Protein AF-A0A7J8Q4A2-F1 (afdb_monomer_lite)

pLDDT: mean 95.28, std 2.82, range [73.06, 98.19]

Sequence (156 aa):
TRWGVTRLPRKTHRGLRKVACIGAWHPARVSFTVARAGQNGYHHRTEMNKKVYRVGKVGDETHSAITDYDRTEKDITPIGGFPHYGVVKSDYLMIKGGCVGPKKRVVTLRQSLINQTSRVALEEIKLKFIDTSSKFGHGRFQTTQEKQKFYGRLKA

Structure (mmCIF, N/CA/C/O backbone):
data_AF-A0A7J8Q4A2-F1
#
_entry.id   AF-A0A7J8Q4A2-F1
#
loop_
_atom_site.group_PDB
_atom_site.id
_atom_site.type_symbol
_atom_site.label_atom_id
_atom_site.label_alt_id
_atom_site.label_comp_id
_atom_site.label_asym_id
_atom_site.label_entity_id
_atom_site.label_seq_id
_atom_site.pdbx_PDB_ins_code
_atom_site.Cartn_x
_atom_site.Cartn_y
_atom_site.Cartn_z
_atom_site.occupancy
_atom_site.B_iso_or_equiv
_atom_site.auth_seq_id
_atom_site.auth_comp_id
_atom_site.auth_asym_id
_atom_site.auth_atom_id
_atom_site.pdbx_PDB_model_num
ATOM 1 N N . THR A 1 1 ? 9.612 4.801 -14.600 1.00 87.94 1 THR A N 1
ATOM 2 C CA . THR A 1 1 ? 8.589 4.207 -13.714 1.00 87.94 1 THR A CA 1
ATOM 3 C C . THR A 1 1 ? 8.288 2.775 -14.108 1.00 87.94 1 THR A C 1
ATOM 5 O O . THR A 1 1 ? 8.546 1.922 -13.284 1.00 87.94 1 THR A O 1
ATOM 8 N N . ARG A 1 2 ? 7.860 2.478 -15.348 1.00 96.00 2 ARG A N 1
ATOM 9 C CA . ARG A 1 2 ? 7.558 1.098 -15.799 1.00 96.00 2 ARG A CA 1
ATOM 10 C C . ARG A 1 2 ? 8.713 0.093 -15.634 1.00 96.00 2 ARG A C 1
ATOM 12 O O . ARG A 1 2 ? 8.486 -0.994 -15.131 1.00 96.00 2 ARG A O 1
ATOM 19 N N . TRP A 1 3 ? 9.931 0.476 -16.031 1.00 96.88 3 TRP A N 1
ATOM 20 C CA . TRP A 1 3 ? 11.112 -0.411 -16.048 1.00 96.88 3 TRP A CA 1
ATOM 21 C C . TRP A 1 3 ? 12.276 0.061 -15.165 1.00 96.88 3 TRP A C 1
ATOM 23 O O . TRP A 1 3 ? 13.370 -0.471 -15.264 1.00 96.88 3 TRP A O 1
ATOM 33 N N . GLY A 1 4 ? 12.096 1.122 -14.372 1.00 96.25 4 GLY A N 1
ATOM 34 C CA . GLY A 1 4 ? 13.170 1.629 -13.500 1.00 96.25 4 GLY A CA 1
ATOM 35 C C . GLY A 1 4 ? 14.429 2.196 -14.187 1.00 96.25 4 GLY A C 1
ATOM 36 O O . GLY A 1 4 ? 15.394 2.470 -13.491 1.00 96.25 4 GLY A O 1
ATOM 37 N N . VAL A 1 5 ? 14.438 2.411 -15.511 1.00 96.88 5 VAL A N 1
ATOM 38 C CA . VAL A 1 5 ? 15.627 2.916 -16.233 1.00 96.88 5 VAL A CA 1
ATOM 39 C C . VAL A 1 5 ? 16.081 4.311 -15.776 1.00 96.88 5 VAL A C 1
ATOM 41 O O . VAL A 1 5 ? 15.254 5.191 -15.500 1.00 96.88 5 VAL A O 1
ATOM 44 N N . THR A 1 6 ? 17.400 4.515 -15.751 1.00 96.75 6 THR A N 1
ATOM 45 C CA . THR A 1 6 ? 18.054 5.785 -15.406 1.00 96.75 6 THR A CA 1
ATOM 46 C C . THR A 1 6 ? 17.690 6.892 -16.399 1.00 96.75 6 THR A C 1
ATOM 48 O O . THR A 1 6 ? 17.508 6.652 -17.593 1.00 96.75 6 THR A O 1
ATOM 51 N N . ARG A 1 7 ? 17.567 8.130 -15.906 1.00 97.00 7 ARG A N 1
ATOM 52 C CA . ARG A 1 7 ? 17.344 9.310 -16.757 1.00 97.00 7 ARG A CA 1
ATOM 53 C C . ARG A 1 7 ? 18.632 9.678 -17.498 1.00 97.00 7 ARG A C 1
ATOM 55 O O . ARG A 1 7 ? 19.716 9.552 -16.941 1.00 97.00 7 ARG A O 1
ATOM 62 N N . LEU A 1 8 ? 18.503 10.195 -18.714 1.00 97.62 8 LEU A N 1
ATOM 63 C CA . LEU A 1 8 ? 19.636 10.736 -19.465 1.00 97.62 8 LEU A CA 1
ATOM 64 C C . LEU A 1 8 ? 20.119 12.078 -18.871 1.00 97.62 8 LEU A C 1
ATOM 66 O O . LEU A 1 8 ? 19.353 12.738 -18.156 1.00 97.62 8 LEU A O 1
ATOM 70 N N . PRO A 1 9 ? 21.366 12.501 -19.160 1.00 97.88 9 PRO A N 1
ATOM 71 C CA . PRO A 1 9 ? 21.919 13.766 -18.679 1.00 97.88 9 PRO A CA 1
ATOM 72 C C . PRO A 1 9 ? 21.070 14.979 -19.064 1.00 97.88 9 PRO A C 1
ATOM 74 O O . PRO A 1 9 ? 20.572 15.067 -20.179 1.00 97.88 9 PRO A O 1
ATOM 77 N N . ARG A 1 10 ? 20.962 15.974 -18.174 1.00 97.00 10 ARG A N 1
ATOM 78 C CA . ARG A 1 10 ? 20.045 17.131 -18.297 1.00 97.00 10 ARG A CA 1
ATOM 79 C C . ARG A 1 10 ? 20.080 17.866 -19.648 1.00 97.00 10 ARG A C 1
ATOM 81 O O . ARG A 1 10 ? 19.058 18.405 -20.057 1.00 97.00 10 ARG A O 1
ATOM 88 N N . LYS A 1 11 ? 21.234 17.915 -20.320 1.00 97.00 11 LYS A N 1
ATOM 89 C CA . LYS A 1 11 ? 21.416 18.602 -21.611 1.00 97.00 11 LYS A CA 1
ATOM 90 C C . LYS A 1 11 ? 21.126 17.715 -22.836 1.00 97.00 11 LYS A C 1
ATOM 92 O O . LYS A 1 11 ? 21.418 18.117 -23.956 1.00 97.00 11 LYS A O 1
ATOM 97 N N . THR A 1 12 ? 20.562 16.517 -22.668 1.00 97.00 12 THR A N 1
ATOM 98 C CA . THR A 1 12 ? 20.187 15.663 -23.803 1.00 97.00 12 THR A CA 1
ATOM 99 C C . THR A 1 12 ? 19.050 16.284 -24.614 1.00 97.00 12 THR A C 1
ATOM 101 O O . THR A 1 12 ? 17.961 16.557 -24.104 1.00 97.00 12 THR A O 1
ATOM 104 N N . HIS A 1 13 ? 19.286 16.446 -25.914 1.00 95.50 13 HIS A N 1
ATOM 105 C CA . HIS A 1 13 ? 18.289 16.936 -26.854 1.00 95.50 13 HIS A CA 1
ATOM 106 C C . HIS A 1 13 ? 17.132 15.929 -27.036 1.00 95.50 13 HIS A C 1
ATOM 108 O O . HIS A 1 13 ? 17.318 14.703 -27.048 1.00 95.50 13 HIS A O 1
ATOM 114 N N . ARG A 1 14 ? 15.907 16.453 -27.184 1.00 92.94 14 ARG A N 1
ATOM 115 C CA . ARG A 1 14 ? 14.658 15.677 -27.338 1.00 92.94 14 ARG A CA 1
ATOM 116 C C . ARG A 1 14 ? 14.357 14.734 -26.163 1.00 92.94 14 ARG A C 1
ATOM 118 O O . ARG A 1 14 ? 13.912 13.602 -26.362 1.00 92.94 14 ARG A O 1
ATOM 125 N N . GLY A 1 15 ? 14.617 15.188 -24.938 1.00 93.69 15 GLY A N 1
ATOM 126 C CA . GLY A 1 15 ? 14.073 14.597 -23.714 1.00 93.69 15 GLY A CA 1
ATOM 127 C C . GLY A 1 15 ? 15.000 13.649 -22.950 1.00 93.69 15 GLY A C 1
ATOM 128 O O . GLY A 1 15 ? 15.892 13.009 -23.501 1.00 93.69 15 GLY A O 1
ATOM 129 N N . LEU A 1 16 ? 14.730 13.557 -21.645 1.00 96.38 16 LEU A N 1
ATOM 130 C CA . LEU A 1 16 ? 15.591 12.909 -20.647 1.00 96.38 16 LEU A CA 1
ATOM 131 C C . LEU A 1 16 ? 15.081 11.541 -20.180 1.00 96.38 16 LEU A C 1
ATOM 133 O O . LEU A 1 16 ? 15.838 10.732 -19.651 1.00 96.38 16 LEU A O 1
ATOM 137 N N . ARG A 1 17 ? 13.777 11.282 -20.317 1.00 96.31 17 ARG A N 1
ATOM 138 C CA . ARG A 1 17 ? 13.108 10.081 -19.789 1.00 96.31 17 ARG A CA 1
ATOM 139 C C . ARG A 1 17 ? 12.896 9.043 -20.892 1.00 96.31 17 ARG A C 1
ATOM 141 O O . ARG A 1 17 ? 11.768 8.636 -21.150 1.00 96.31 17 ARG A O 1
ATOM 148 N N . LYS A 1 18 ? 13.983 8.653 -21.557 1.00 95.62 18 LYS A N 1
ATOM 149 C CA . LYS A 1 18 ? 13.992 7.673 -22.651 1.00 95.62 18 LYS A CA 1
ATOM 150 C C . LYS A 1 18 ? 15.189 6.735 -22.527 1.00 95.62 18 LYS A C 1
ATOM 152 O O . LYS A 1 18 ? 16.197 7.098 -21.931 1.00 95.62 18 LYS A O 1
ATOM 157 N N . VAL A 1 19 ? 15.071 5.554 -23.120 1.00 96.75 19 VAL A N 1
ATOM 158 C CA . VAL A 1 19 ? 16.219 4.680 -23.383 1.00 96.75 19 VAL A CA 1
ATOM 159 C C . VAL A 1 19 ? 16.911 5.199 -24.645 1.00 96.75 19 VAL A C 1
ATOM 161 O O . VAL A 1 19 ? 16.224 5.523 -25.612 1.00 96.75 19 VAL A O 1
ATOM 164 N N . ALA A 1 20 ? 18.240 5.342 -24.618 1.00 96.25 20 ALA A N 1
ATOM 165 C CA . ALA A 1 20 ? 18.991 5.944 -25.722 1.00 96.25 20 ALA A CA 1
ATOM 166 C C . ALA A 1 20 ? 19.091 5.011 -26.942 1.00 96.25 20 ALA A C 1
ATOM 168 O O . ALA A 1 20 ? 18.599 5.356 -28.012 1.00 96.25 20 ALA A O 1
ATOM 169 N N . CYS A 1 21 ? 19.683 3.825 -26.773 1.00 95.69 21 CYS A N 1
ATOM 170 C CA . CYS A 1 21 ? 19.814 2.812 -27.821 1.00 95.69 21 CYS A CA 1
ATOM 171 C C . CYS A 1 21 ? 18.803 1.676 -27.594 1.00 95.69 21 CYS A C 1
ATOM 173 O O . CYS A 1 21 ? 18.681 1.176 -26.477 1.00 95.69 21 CYS A O 1
ATOM 175 N N . ILE A 1 22 ? 18.068 1.282 -28.639 1.00 96.69 22 ILE A N 1
ATOM 176 C CA . ILE A 1 22 ? 16.995 0.267 -28.574 1.00 96.69 22 ILE A CA 1
ATOM 177 C C . ILE A 1 22 ? 17.368 -1.073 -29.230 1.00 96.69 22 ILE A C 1
ATOM 179 O O . ILE A 1 22 ? 16.526 -1.965 -29.301 1.00 96.69 22 ILE A O 1
ATOM 183 N N . GLY A 1 23 ? 18.602 -1.210 -29.716 1.00 96.94 23 GLY A N 1
ATOM 184 C CA . GLY A 1 23 ? 19.106 -2.410 -30.380 1.00 96.94 23 GLY A CA 1
ATOM 185 C C . GLY A 1 23 ? 20.359 -2.118 -31.204 1.00 96.94 23 GLY A C 1
ATOM 186 O O . GLY A 1 23 ? 20.626 -0.965 -31.542 1.00 96.94 23 GLY A O 1
ATOM 187 N N . ALA A 1 24 ? 21.123 -3.164 -31.510 1.00 96.75 24 ALA A N 1
ATOM 188 C CA . ALA A 1 24 ? 22.193 -3.104 -32.501 1.00 96.75 24 ALA A CA 1
ATOM 189 C C . ALA A 1 24 ? 21.610 -3.051 -33.928 1.00 96.75 24 ALA A C 1
ATOM 191 O O . ALA A 1 24 ? 20.405 -3.201 -34.116 1.00 96.75 24 ALA A O 1
ATOM 192 N N . TRP A 1 25 ? 22.468 -2.861 -34.934 1.00 96.56 25 TRP A N 1
ATOM 193 C CA . TRP A 1 25 ? 22.053 -2.885 -36.343 1.00 96.56 25 TRP A CA 1
ATOM 194 C C . TRP A 1 25 ? 21.512 -4.266 -36.743 1.00 96.56 25 TRP A C 1
ATOM 196 O O . TRP A 1 25 ? 20.417 -4.385 -37.289 1.00 96.56 25 TRP A O 1
ATOM 206 N N . HIS A 1 26 ? 22.262 -5.316 -36.411 1.00 95.62 26 HIS A N 1
ATOM 207 C CA . HIS A 1 26 ? 21.871 -6.704 -36.625 1.00 95.62 26 HIS A CA 1
ATOM 208 C C . HIS A 1 26 ? 21.627 -7.347 -35.251 1.00 95.62 26 HIS A C 1
ATOM 210 O O . HIS A 1 26 ? 22.519 -7.285 -34.403 1.00 95.62 26 HIS A O 1
ATOM 216 N N . PRO A 1 27 ? 20.449 -7.940 -34.985 1.00 95.94 27 PRO A N 1
ATOM 217 C CA . PRO A 1 27 ? 19.321 -8.162 -35.895 1.00 95.94 27 PRO A CA 1
ATOM 218 C C . PRO A 1 27 ? 18.488 -6.891 -36.157 1.00 95.94 27 PRO A C 1
ATOM 220 O O . PRO A 1 27 ? 18.296 -6.081 -35.254 1.00 95.94 27 PRO A O 1
ATOM 223 N N . ALA A 1 28 ? 17.919 -6.761 -37.364 1.00 96.69 28 ALA A N 1
ATOM 224 C CA . ALA A 1 28 ? 17.108 -5.613 -37.799 1.00 96.69 28 ALA A CA 1
ATOM 225 C C . ALA A 1 28 ? 15.686 -5.603 -37.188 1.00 96.69 28 ALA A C 1
ATOM 227 O O . ALA A 1 28 ? 14.674 -5.512 -37.880 1.00 96.69 28 ALA A O 1
ATOM 228 N N . ARG A 1 29 ? 15.600 -5.753 -35.863 1.00 96.31 29 ARG A N 1
ATOM 229 C CA . ARG A 1 29 ? 14.365 -5.737 -35.071 1.00 96.31 29 ARG A CA 1
ATOM 230 C C . ARG A 1 29 ? 14.649 -5.261 -33.652 1.00 96.31 29 ARG A C 1
ATOM 232 O O . ARG A 1 29 ? 15.712 -5.510 -33.093 1.00 96.31 29 ARG A O 1
ATOM 239 N N . VAL A 1 30 ? 13.651 -4.654 -33.021 1.00 96.88 30 VAL A N 1
ATOM 240 C CA . VAL A 1 30 ? 13.720 -4.322 -31.593 1.00 96.88 30 VAL A CA 1
ATOM 241 C C . VAL A 1 30 ? 13.434 -5.581 -30.772 1.00 96.88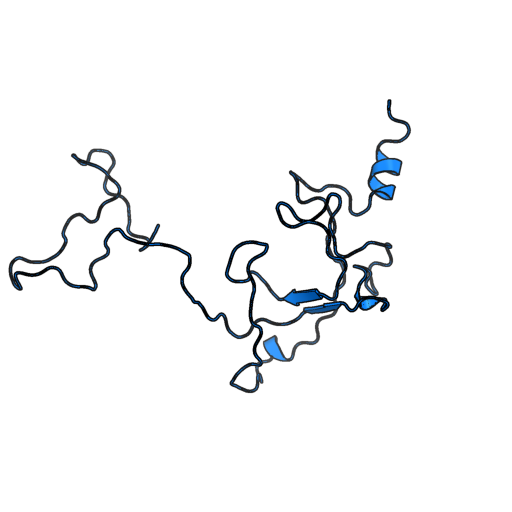 30 VAL A C 1
ATOM 243 O O . VAL A 1 30 ? 12.446 -6.278 -31.020 1.00 96.88 30 VAL A O 1
ATOM 246 N N . SER A 1 31 ? 14.289 -5.887 -29.794 1.00 96.94 31 SER A N 1
ATOM 247 C CA . SER A 1 31 ? 14.054 -7.008 -28.876 1.00 96.94 31 SER A CA 1
ATOM 248 C C . SER A 1 31 ? 12.911 -6.698 -27.906 1.00 96.94 31 SER A C 1
ATOM 250 O O . SER A 1 31 ? 12.770 -5.573 -27.425 1.00 96.94 31 SER A O 1
ATOM 252 N N . PHE A 1 32 ? 12.128 -7.719 -27.556 1.00 96.81 32 PHE A N 1
ATOM 253 C CA . PHE A 1 32 ? 11.072 -7.617 -26.544 1.00 96.81 32 PHE A CA 1
ATOM 254 C C . PHE A 1 32 ? 11.625 -7.346 -25.134 1.00 96.81 32 PHE A C 1
ATOM 256 O O . PHE A 1 32 ? 10.902 -6.845 -24.277 1.00 96.81 32 PHE A O 1
ATOM 263 N N . THR A 1 33 ? 12.904 -7.659 -24.896 1.00 96.88 33 THR A N 1
ATOM 264 C CA . THR A 1 33 ? 13.591 -7.410 -23.619 1.00 96.88 33 THR A CA 1
ATOM 265 C C . THR A 1 33 ? 13.938 -5.935 -23.408 1.00 96.88 33 THR A C 1
ATOM 267 O O . THR A 1 33 ? 14.230 -5.524 -22.286 1.00 96.88 33 THR A O 1
ATOM 270 N N . VAL A 1 34 ? 13.905 -5.117 -24.466 1.00 97.06 34 VAL A N 1
ATOM 271 C CA . VAL A 1 34 ? 14.250 -3.694 -24.386 1.00 97.06 34 VAL A CA 1
ATOM 272 C C . VAL A 1 34 ? 13.145 -2.934 -23.659 1.00 97.06 34 VAL A C 1
ATOM 274 O O . VAL A 1 34 ? 11.968 -2.997 -24.014 1.00 97.06 34 VAL A O 1
ATOM 277 N N . ALA A 1 35 ? 13.533 -2.146 -22.656 1.00 97.62 35 ALA A N 1
ATOM 278 C CA . ALA A 1 35 ? 12.609 -1.322 -21.891 1.00 97.62 35 ALA A CA 1
ATOM 279 C C . ALA A 1 35 ? 11.935 -0.254 -22.774 1.00 97.62 35 ALA A C 1
ATOM 281 O O . ALA A 1 35 ? 12.582 0.616 -23.359 1.00 97.62 35 ALA A O 1
ATOM 282 N N . ARG A 1 36 ? 10.599 -0.288 -22.836 1.00 96.88 36 ARG A N 1
ATOM 283 C CA . ARG A 1 36 ? 9.769 0.632 -23.638 1.00 96.88 36 ARG A CA 1
ATOM 284 C C . ARG A 1 36 ? 8.594 1.183 -22.832 1.00 96.88 36 ARG A C 1
ATOM 286 O O . ARG A 1 36 ? 8.136 0.560 -21.872 1.00 96.88 36 ARG A O 1
ATOM 293 N N . ALA A 1 37 ? 8.065 2.338 -23.224 1.00 97.25 37 ALA A N 1
ATOM 294 C CA . ALA A 1 37 ? 6.819 2.853 -22.652 1.00 97.25 37 ALA A CA 1
ATOM 295 C C . ALA A 1 37 ? 5.640 1.891 -22.908 1.00 97.25 37 ALA A C 1
ATOM 297 O O . ALA A 1 37 ? 5.727 0.993 -23.744 1.00 97.25 37 ALA A O 1
ATOM 298 N N . GLY A 1 38 ? 4.568 2.039 -22.136 1.00 97.12 38 GLY A N 1
ATOM 299 C CA . GLY A 1 38 ? 3.375 1.197 -22.207 1.00 97.12 38 GLY A CA 1
ATOM 300 C C . GLY A 1 38 ? 2.661 1.141 -20.860 1.00 97.12 38 GLY A C 1
ATOM 301 O O . GLY A 1 38 ? 3.057 1.842 -19.924 1.00 97.12 38 GLY A O 1
ATOM 302 N N . GLN A 1 39 ? 1.643 0.286 -20.761 1.00 98.06 39 GLN A N 1
ATOM 303 C CA . GLN A 1 39 ? 0.842 0.132 -19.548 1.00 98.06 39 GLN A CA 1
ATOM 304 C C . GLN A 1 39 ? 1.716 -0.192 -18.327 1.00 98.06 39 GLN A C 1
ATOM 306 O O . GLN A 1 39 ? 2.616 -1.040 -18.380 1.00 98.06 39 GLN A O 1
ATOM 311 N N . ASN A 1 40 ? 1.447 0.508 -17.224 1.00 97.25 40 ASN A N 1
ATOM 312 C CA . ASN A 1 40 ? 2.081 0.280 -15.933 1.00 97.25 40 ASN A CA 1
ATOM 313 C C . ASN A 1 40 ? 1.055 0.428 -14.804 1.00 97.25 40 ASN A C 1
ATOM 315 O O . ASN A 1 40 ? 0.792 1.536 -14.342 1.00 97.25 40 ASN A O 1
ATOM 319 N N . GLY A 1 41 ? 0.489 -0.694 -14.369 1.00 97.38 41 GLY A N 1
ATOM 320 C CA . GLY A 1 41 ? -0.552 -0.746 -13.346 1.00 97.38 41 GLY A CA 1
ATOM 321 C C . GLY A 1 41 ? -1.715 -1.619 -13.802 1.00 97.38 41 GLY A C 1
ATOM 322 O O . GLY A 1 41 ? -1.799 -1.989 -14.969 1.00 97.38 41 GLY A O 1
ATOM 323 N N . TYR A 1 42 ? -2.604 -1.959 -12.865 1.00 97.56 42 TYR A N 1
ATOM 324 C CA . TYR A 1 42 ? -3.745 -2.852 -13.121 1.00 97.56 42 TYR A CA 1
ATOM 325 C C . TYR A 1 42 ? -3.345 -4.258 -13.615 1.00 97.56 42 TYR A C 1
ATOM 327 O O . TYR A 1 42 ? -4.101 -4.945 -14.287 1.00 97.56 42 TYR A O 1
ATOM 335 N N . HIS A 1 43 ? -2.141 -4.715 -13.276 1.00 98.00 43 HIS A N 1
ATOM 336 C CA . HIS A 1 43 ? -1.728 -6.078 -13.585 1.00 98.00 43 HIS A CA 1
ATOM 337 C C . HIS A 1 43 ? -2.202 -7.044 -12.495 1.00 98.00 43 HIS A C 1
ATOM 339 O O . HIS A 1 43 ? -2.160 -6.704 -11.311 1.00 98.00 43 HIS A O 1
ATOM 345 N N . HIS A 1 44 ? -2.563 -8.267 -12.881 1.00 98.19 44 HIS A N 1
ATOM 346 C CA . HIS A 1 44 ? -2.766 -9.354 -11.928 1.00 98.19 44 HIS A CA 1
ATOM 347 C C . HIS A 1 44 ? -1.427 -9.741 -11.278 1.00 98.19 44 HIS A C 1
ATOM 349 O O . HIS A 1 44 ? -0.395 -9.843 -11.955 1.00 98.19 44 HIS A O 1
ATOM 355 N N . ARG A 1 45 ? -1.419 -9.898 -9.953 1.00 97.56 45 ARG A N 1
ATOM 356 C CA . ARG A 1 45 ? -0.234 -10.216 -9.149 1.00 97.56 45 ARG A CA 1
ATOM 357 C C . ARG A 1 45 ? -0.633 -11.133 -8.004 1.00 97.56 45 ARG A C 1
ATOM 359 O O . ARG A 1 45 ? -1.710 -10.981 -7.441 1.00 97.56 45 ARG A O 1
ATOM 366 N N . THR A 1 46 ? 0.283 -12.017 -7.636 1.00 96.69 46 THR A N 1
ATOM 367 C CA . THR A 1 46 ? 0.150 -12.895 -6.477 1.00 96.69 46 THR A CA 1
ATOM 368 C C . THR A 1 46 ? 1.308 -12.591 -5.540 1.00 96.69 46 THR A C 1
ATOM 370 O O . THR A 1 46 ? 2.466 -12.795 -5.897 1.00 96.69 46 THR A O 1
ATOM 373 N N . GLU A 1 47 ? 0.999 -12.062 -4.359 1.00 96.38 47 GLU 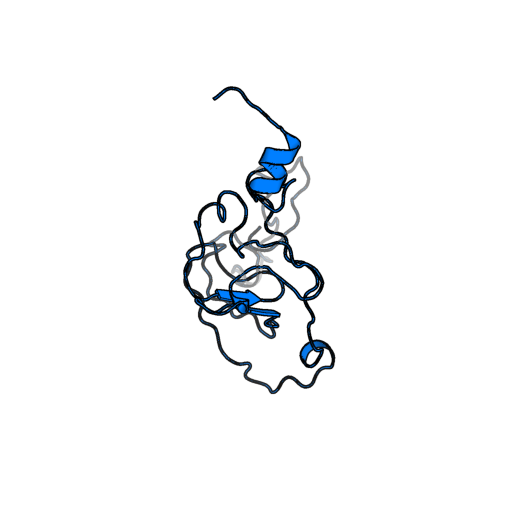A N 1
ATOM 374 C CA . GLU A 1 47 ? 1.971 -11.872 -3.282 1.00 96.38 47 GLU A CA 1
ATOM 375 C C . GLU A 1 47 ? 1.843 -13.030 -2.292 1.00 96.38 47 GLU A C 1
ATOM 377 O O . GLU A 1 47 ? 0.757 -13.305 -1.785 1.00 96.38 47 GLU A O 1
ATOM 382 N N . MET A 1 48 ? 2.949 -13.725 -2.035 1.00 95.12 48 MET A N 1
ATOM 383 C CA . MET A 1 48 ? 2.974 -14.927 -1.201 1.00 95.12 48 MET A CA 1
ATOM 384 C C . MET A 1 48 ? 3.429 -14.614 0.228 1.00 95.12 48 MET A C 1
ATOM 386 O O . MET A 1 48 ? 4.048 -13.580 0.486 1.00 95.12 48 MET A O 1
ATOM 390 N N . ASN A 1 49 ? 3.159 -15.547 1.145 1.00 94.31 49 ASN A N 1
ATOM 391 C CA . ASN A 1 49 ? 3.712 -15.576 2.505 1.00 94.31 49 ASN A CA 1
ATOM 392 C C . ASN A 1 49 ? 3.396 -14.325 3.345 1.00 94.31 49 ASN A C 1
ATOM 394 O O . ASN A 1 49 ? 4.208 -13.857 4.145 1.00 94.31 49 ASN A O 1
ATOM 398 N N . LYS A 1 50 ? 2.188 -13.778 3.173 1.00 95.62 50 LYS A N 1
ATOM 399 C CA . LYS A 1 50 ? 1.669 -12.695 4.013 1.00 95.62 50 LYS A CA 1
ATOM 400 C C . LYS A 1 50 ? 1.151 -13.277 5.319 1.00 95.62 50 LYS A C 1
ATOM 402 O O . LYS A 1 50 ? 0.193 -14.043 5.329 1.00 95.62 50 LYS A O 1
ATOM 407 N N . LYS A 1 51 ? 1.792 -12.900 6.422 1.00 96.00 51 LYS A N 1
ATOM 408 C CA . LYS A 1 51 ? 1.366 -13.304 7.761 1.00 96.00 51 LYS A CA 1
ATOM 409 C C . LYS A 1 51 ? 0.096 -12.559 8.154 1.00 96.00 51 LYS A C 1
ATOM 411 O O . LYS A 1 51 ? 0.011 -11.348 7.948 1.00 96.00 51 LYS A O 1
ATOM 416 N N . VAL A 1 52 ? -0.862 -13.283 8.718 1.00 96.06 52 VAL A N 1
ATOM 417 C CA . VAL A 1 52 ? -2.066 -12.707 9.317 1.00 96.06 52 VAL A CA 1
ATOM 418 C C . VAL A 1 52 ? -1.754 -12.396 10.775 1.00 96.06 52 VAL A C 1
ATOM 420 O O . VAL A 1 52 ? -1.295 -13.269 11.503 1.00 96.06 52 VAL A O 1
ATOM 423 N N . TYR A 1 53 ? -1.945 -11.145 11.180 1.00 96.38 53 TYR A N 1
ATOM 424 C CA . TYR A 1 53 ? -1.728 -10.694 12.555 1.00 96.38 53 TYR A CA 1
ATOM 425 C C . TYR A 1 53 ? -2.998 -10.743 13.391 1.00 96.38 53 TYR A C 1
ATOM 427 O O . TYR A 1 53 ? -2.927 -11.005 14.585 1.00 96.38 53 TYR A O 1
ATOM 435 N N . ARG A 1 54 ? -4.155 -10.486 12.775 1.00 95.50 54 ARG A N 1
ATOM 436 C CA . ARG A 1 54 ? -5.445 -10.520 13.462 1.00 95.50 54 ARG A CA 1
ATOM 437 C C . ARG A 1 54 ? -6.566 -10.845 12.491 1.00 95.50 54 ARG A C 1
ATOM 439 O O . ARG A 1 54 ? -6.548 -10.373 11.352 1.00 95.50 54 ARG A O 1
ATOM 446 N N . VAL A 1 55 ? -7.544 -11.598 12.975 1.00 96.19 55 VAL A N 1
ATOM 447 C CA . VAL A 1 55 ? -8.870 -11.735 12.373 1.00 96.19 55 VAL A CA 1
ATOM 448 C C . VAL A 1 55 ? -9.834 -11.063 13.340 1.00 96.19 55 VAL A C 1
ATOM 450 O O . VAL A 1 55 ? -9.919 -11.481 14.491 1.00 96.19 55 VAL A O 1
ATOM 453 N N . GLY A 1 56 ? -10.464 -9.975 12.909 1.00 95.81 56 GLY A N 1
ATOM 454 C CA . GLY A 1 56 ? -11.443 -9.252 13.711 1.00 95.81 56 GLY A CA 1
ATOM 455 C C . GLY A 1 56 ? -12.839 -9.612 13.243 1.00 95.81 56 GLY A C 1
ATOM 456 O O . GLY A 1 56 ? -13.150 -9.418 12.067 1.00 95.81 56 GLY A O 1
ATOM 457 N N . LYS A 1 57 ? -13.661 -10.140 14.146 1.00 96.12 57 LYS A N 1
ATOM 458 C CA . LYS A 1 57 ? -15.020 -10.590 13.842 1.00 96.12 57 LYS A CA 1
ATOM 459 C C . LYS A 1 57 ? -16.040 -9.734 14.577 1.00 96.12 57 LYS A C 1
ATOM 461 O O . LYS A 1 57 ? -15.912 -9.532 15.778 1.00 96.12 57 LYS A O 1
ATOM 466 N N . VAL A 1 58 ? -17.043 -9.231 13.865 1.00 94.25 58 VAL A N 1
ATOM 467 C CA . VAL A 1 58 ? -18.092 -8.379 14.438 1.00 94.25 58 VAL A CA 1
ATOM 468 C C . VAL A 1 58 ? -18.789 -9.097 15.593 1.00 94.25 58 VAL A C 1
ATOM 470 O O . VAL A 1 58 ? -19.179 -10.256 15.465 1.00 94.25 58 VAL A O 1
ATOM 473 N N . GLY A 1 59 ? -18.963 -8.388 16.709 1.00 89.44 59 GLY A N 1
ATOM 474 C CA . GLY A 1 59 ? -19.561 -8.922 17.935 1.00 89.44 59 GLY A CA 1
ATOM 475 C C . GLY A 1 59 ? -18.556 -9.543 18.909 1.00 89.44 59 GLY A C 1
ATOM 476 O O . GLY A 1 59 ? -18.876 -9.653 20.087 1.00 89.44 59 GLY A O 1
ATOM 477 N N . ASP A 1 60 ? -17.339 -9.861 18.457 1.00 90.19 60 ASP A N 1
ATOM 478 C CA . ASP A 1 60 ? -16.253 -10.309 19.328 1.00 90.19 60 ASP A CA 1
ATOM 479 C C . ASP A 1 60 ? -15.347 -9.127 19.714 1.00 90.19 60 ASP A C 1
ATOM 481 O O . ASP A 1 60 ? -15.132 -8.198 18.930 1.00 90.19 60 ASP A O 1
ATOM 485 N N . GLU A 1 61 ? -14.703 -9.203 20.885 1.00 84.12 61 GLU A N 1
ATOM 486 C CA . GLU A 1 61 ? -13.689 -8.220 21.320 1.00 84.12 61 GLU A CA 1
ATOM 487 C C . GLU A 1 61 ? -12.527 -8.082 20.319 1.00 84.12 61 GLU A C 1
ATOM 489 O O . GLU A 1 61 ? -11.835 -7.065 20.272 1.00 84.12 61 GLU A O 1
ATOM 494 N N . THR A 1 62 ? -12.327 -9.104 19.480 1.00 87.19 62 THR A N 1
ATOM 495 C CA . THR A 1 62 ? -11.314 -9.119 18.421 1.00 87.19 62 THR A CA 1
ATOM 496 C C . THR A 1 62 ? -11.556 -8.074 17.333 1.00 87.19 62 THR A C 1
ATOM 498 O O . THR A 1 62 ? -10.607 -7.721 16.629 1.00 87.19 62 THR A O 1
ATOM 501 N N . HIS A 1 63 ? -12.790 -7.575 17.182 1.00 92.19 63 HIS A N 1
ATOM 502 C CA . HIS A 1 63 ? -13.112 -6.517 16.224 1.00 92.19 63 HIS A CA 1
ATOM 503 C C . HIS A 1 63 ? -12.485 -5.182 16.636 1.00 92.19 63 HIS A C 1
ATOM 505 O O . HIS A 1 63 ? -11.808 -4.533 15.839 1.00 92.19 63 HIS A O 1
ATOM 511 N N . SER A 1 64 ? -12.593 -4.826 17.911 1.00 91.88 64 SER A N 1
ATOM 512 C CA . SER A 1 64 ? -12.017 -3.598 18.455 1.00 91.88 64 SER A CA 1
ATOM 513 C C . SER A 1 64 ? -10.489 -3.618 18.401 1.00 91.88 64 SER A C 1
ATOM 515 O O . SER A 1 64 ? -9.852 -4.652 18.575 1.00 91.88 64 SER A O 1
ATOM 517 N N . ALA A 1 65 ? -9.846 -2.465 18.244 1.00 94.62 65 ALA A N 1
ATOM 518 C CA . ALA A 1 65 ? -8.388 -2.303 18.262 1.00 94.62 65 ALA A CA 1
ATOM 519 C C . ALA A 1 65 ? -7.768 -2.333 19.683 1.00 94.62 65 ALA A C 1
ATOM 521 O O . ALA A 1 65 ? -6.659 -1.838 19.893 1.00 94.62 65 ALA A O 1
ATOM 522 N N . ILE A 1 66 ? -8.469 -2.955 20.635 1.00 94.00 66 ILE A N 1
ATOM 523 C CA . ILE A 1 66 ? -8.010 -3.240 21.998 1.00 94.00 66 ILE A CA 1
ATOM 524 C C . ILE A 1 66 ? -7.024 -4.413 21.966 1.00 94.00 66 ILE A C 1
ATOM 526 O O . ILE A 1 66 ? -7.185 -5.352 21.177 1.00 94.00 66 ILE A O 1
ATOM 530 N N . THR A 1 67 ? -6.010 -4.364 22.828 1.00 94.25 67 THR A N 1
ATOM 531 C CA . THR A 1 67 ? -5.050 -5.456 23.048 1.00 94.25 67 THR A CA 1
ATOM 532 C C . THR A 1 67 ? -4.841 -5.692 24.545 1.00 94.25 67 THR A C 1
ATOM 534 O O . THR A 1 67 ? -5.233 -4.866 25.367 1.00 94.25 67 THR A O 1
ATOM 537 N N . ASP A 1 68 ? -4.171 -6.782 24.923 1.00 92.88 68 ASP A N 1
ATOM 538 C CA . ASP A 1 68 ? -3.890 -7.070 26.338 1.00 92.88 68 ASP A CA 1
ATOM 539 C C . ASP A 1 68 ? -3.056 -5.978 27.020 1.00 92.88 68 ASP A C 1
ATOM 541 O O . ASP A 1 68 ? -3.231 -5.716 28.210 1.00 92.88 68 ASP A O 1
ATOM 545 N N . TYR A 1 69 ? -2.174 -5.330 26.252 1.00 94.69 69 TYR A N 1
ATOM 546 C CA . TYR A 1 69 ? -1.259 -4.287 26.721 1.00 94.69 69 TYR A CA 1
ATOM 547 C C . TYR A 1 69 ? -1.825 -2.867 26.580 1.00 94.69 69 TYR A C 1
ATOM 549 O O . TYR A 1 69 ? -1.324 -1.948 27.223 1.00 94.69 69 TYR A O 1
ATOM 557 N N . ASP A 1 70 ? -2.852 -2.682 25.751 1.00 94.12 70 ASP A N 1
ATOM 558 C CA . ASP A 1 70 ? -3.525 -1.405 25.514 1.00 94.12 70 ASP A CA 1
ATOM 559 C C . ASP A 1 70 ? -5.039 -1.608 25.590 1.00 94.12 70 ASP A C 1
ATOM 561 O O . ASP A 1 70 ? -5.677 -2.043 24.627 1.00 94.12 70 ASP A O 1
ATOM 565 N N . ARG A 1 71 ? -5.592 -1.280 26.763 1.00 92.62 71 ARG A N 1
ATOM 566 C CA . ARG A 1 71 ? -7.020 -1.386 27.098 1.00 92.62 71 ARG A CA 1
ATOM 567 C C . ARG A 1 71 ? -7.837 -0.162 26.676 1.00 92.62 71 ARG A C 1
ATOM 569 O O . ARG A 1 71 ? -8.994 -0.046 27.062 1.00 92.62 71 ARG A O 1
ATOM 576 N N . THR A 1 72 ? -7.259 0.756 25.900 1.00 92.31 72 THR A N 1
ATOM 577 C CA . THR A 1 72 ? -7.997 1.904 25.367 1.00 92.31 72 THR A CA 1
ATOM 578 C C . THR A 1 72 ? -9.094 1.416 24.427 1.00 92.31 72 THR A C 1
ATOM 580 O O . THR A 1 72 ? -8.797 0.794 23.409 1.00 92.31 72 THR A O 1
ATOM 583 N N . GLU A 1 73 ? -10.354 1.727 24.730 1.00 90.94 73 GLU A N 1
ATOM 584 C CA . GLU A 1 73 ? -11.485 1.387 23.868 1.00 90.94 73 GLU A CA 1
ATOM 585 C C . GLU A 1 73 ? -11.430 2.188 22.564 1.00 90.94 73 GLU A C 1
ATOM 587 O O . GLU A 1 73 ? -11.632 3.405 22.527 1.00 90.94 73 GLU A O 1
ATOM 592 N N . LYS A 1 74 ? -11.115 1.493 21.473 1.00 93.31 74 LYS A N 1
ATOM 593 C CA . LYS A 1 74 ? -11.026 2.061 20.128 1.00 93.31 74 LYS A CA 1
ATOM 594 C C . LYS A 1 74 ? -11.334 0.994 19.088 1.00 93.31 74 LYS A C 1
ATOM 596 O O . LYS A 1 74 ? -10.984 -0.171 19.263 1.00 93.31 74 LYS A O 1
ATOM 601 N N . ASP A 1 75 ? -11.983 1.400 18.007 1.00 92.88 75 ASP A N 1
ATOM 602 C CA . ASP A 1 75 ? -12.253 0.542 16.852 1.00 92.88 75 ASP A CA 1
ATOM 603 C C . ASP A 1 75 ? -11.036 0.493 15.908 1.00 92.88 75 ASP A C 1
ATOM 605 O O . ASP A 1 75 ? -10.172 1.367 15.948 1.00 92.88 75 ASP A O 1
ATOM 609 N N . ILE A 1 76 ? -10.964 -0.510 15.030 1.00 95.62 76 ILE A N 1
ATOM 610 C CA . ILE A 1 76 ? -9.924 -0.609 13.997 1.00 95.62 76 ILE A CA 1
ATOM 611 C C . ILE A 1 76 ? -9.966 0.559 13.004 1.00 95.62 76 ILE A C 1
ATOM 613 O O . ILE A 1 76 ? -8.956 0.898 12.379 1.00 95.62 76 ILE A O 1
ATOM 617 N N . THR A 1 77 ? -11.136 1.179 12.835 1.00 96.44 77 THR A N 1
ATOM 618 C CA . THR A 1 77 ? -11.296 2.344 11.974 1.00 96.44 77 THR A CA 1
ATOM 619 C C . THR A 1 77 ? -10.595 3.560 12.596 1.00 96.44 77 THR A C 1
ATOM 621 O O . THR A 1 77 ? -10.950 3.969 13.701 1.00 96.44 77 THR A O 1
ATOM 624 N N . PRO A 1 78 ? -9.645 4.208 11.893 1.00 96.56 78 PRO A N 1
ATOM 625 C CA . PRO A 1 78 ? -8.973 5.385 12.424 1.00 96.56 78 PRO A CA 1
ATOM 626 C C . PRO A 1 78 ? -9.934 6.570 12.571 1.00 96.56 78 PRO A C 1
ATOM 628 O O . PRO A 1 78 ? -10.953 6.640 11.880 1.00 96.56 78 PRO A O 1
ATOM 631 N N . ILE A 1 79 ? -9.584 7.553 13.407 1.00 95.62 79 ILE A N 1
ATOM 632 C CA . ILE A 1 79 ? -10.390 8.776 13.563 1.00 95.62 79 ILE A CA 1
ATOM 633 C C . ILE A 1 79 ? -10.614 9.437 12.192 1.00 95.62 79 ILE A C 1
ATOM 635 O O . ILE A 1 79 ? -9.662 9.792 11.497 1.00 95.62 79 ILE A O 1
ATOM 639 N N . GLY A 1 80 ? -11.882 9.624 11.817 1.00 94.12 80 GLY A N 1
ATOM 640 C CA . GLY A 1 80 ? -12.279 10.182 10.518 1.00 94.12 80 GLY A CA 1
ATOM 641 C C . GLY A 1 80 ? -12.393 9.156 9.380 1.00 94.12 80 GLY A C 1
ATOM 642 O O . GLY A 1 80 ? -12.770 9.525 8.271 1.00 94.12 80 GLY A O 1
ATOM 643 N N . GLY A 1 81 ? -12.119 7.876 9.639 1.00 96.75 81 GLY A N 1
ATOM 644 C CA . GLY A 1 81 ? -12.227 6.791 8.667 1.00 96.75 81 GLY A CA 1
ATOM 645 C C . GLY A 1 81 ? -10.979 6.588 7.808 1.00 96.75 81 GLY A C 1
ATOM 646 O O . GLY A 1 81 ? -10.057 7.406 7.768 1.00 96.75 81 GLY A O 1
ATOM 647 N N . PHE A 1 82 ? -10.938 5.473 7.077 1.00 97.25 82 PHE A N 1
ATOM 648 C CA . PHE A 1 82 ? -9.863 5.210 6.126 1.00 97.25 82 PHE A CA 1
ATOM 649 C C . PHE A 1 82 ? -10.002 6.126 4.895 1.00 97.25 82 PHE A C 1
ATOM 651 O O . PHE A 1 82 ? -11.032 6.066 4.211 1.00 97.25 82 PHE A O 1
ATOM 658 N N . PRO A 1 83 ? -8.967 6.910 4.522 1.00 97.06 83 PRO A N 1
ATOM 659 C CA . PRO A 1 83 ? -9.062 7.855 3.410 1.00 97.06 83 PRO A CA 1
ATOM 660 C C . PRO A 1 83 ? -9.435 7.160 2.102 1.00 97.06 83 PRO A C 1
ATOM 662 O O . PRO A 1 83 ? -8.794 6.174 1.738 1.00 97.06 83 PRO A O 1
ATOM 665 N N . HIS A 1 84 ? -10.438 7.670 1.390 1.00 96.75 84 HIS A N 1
ATOM 666 C CA . HIS A 1 84 ? -10.985 7.082 0.156 1.00 96.75 84 HIS A CA 1
ATOM 667 C C . HIS A 1 84 ? -11.575 5.666 0.291 1.00 96.75 84 HIS A C 1
ATOM 669 O O . HIS A 1 84 ? -11.859 5.041 -0.731 1.00 96.75 84 HIS A O 1
ATOM 675 N N . TYR A 1 85 ? -11.792 5.165 1.510 1.00 97.38 85 TYR A N 1
ATOM 676 C CA . TYR A 1 85 ? -12.489 3.903 1.764 1.00 97.38 85 TYR A CA 1
ATOM 677 C C . TYR A 1 85 ? -13.762 4.137 2.579 1.00 97.38 85 TYR A C 1
ATOM 679 O O . TYR A 1 85 ? -14.850 3.995 2.027 1.00 97.38 85 TYR A O 1
ATOM 687 N N . GLY A 1 86 ? -13.618 4.561 3.837 1.00 96.75 86 GLY A N 1
ATOM 688 C CA . GLY A 1 86 ? -14.715 4.713 4.791 1.00 96.75 86 GLY A CA 1
ATOM 689 C C . GLY A 1 86 ? -14.441 3.995 6.114 1.00 96.75 86 GLY A C 1
ATOM 690 O O . GLY A 1 86 ? -13.287 3.827 6.512 1.00 96.75 86 GLY A O 1
ATOM 691 N N . VAL A 1 87 ? -15.518 3.592 6.785 1.00 96.62 87 VAL A N 1
ATOM 692 C CA . VAL A 1 87 ? -15.514 2.902 8.086 1.00 96.62 87 VAL A CA 1
ATOM 693 C C . VAL A 1 87 ? -15.614 1.392 7.875 1.00 96.62 87 VAL A C 1
ATOM 695 O O . VAL A 1 87 ? -16.370 0.942 7.012 1.00 96.62 87 VAL A O 1
ATOM 698 N N . VAL A 1 88 ? -14.870 0.610 8.656 1.00 96.31 88 VAL A N 1
ATOM 699 C CA . VAL A 1 88 ? -14.922 -0.857 8.617 1.00 96.31 88 VAL A CA 1
ATOM 700 C C . VAL A 1 88 ? -15.959 -1.331 9.630 1.00 96.31 88 VAL A C 1
ATOM 702 O O . VAL A 1 88 ? -15.724 -1.277 10.827 1.00 96.31 88 VAL A O 1
ATOM 705 N N . LYS A 1 89 ? -17.127 -1.766 9.147 1.00 95.25 89 LYS A N 1
ATOM 706 C CA . LYS A 1 89 ? -18.226 -2.258 10.002 1.00 95.25 89 LYS A CA 1
ATOM 707 C C . LYS A 1 89 ? -18.324 -3.781 10.069 1.00 95.25 89 LYS A C 1
ATOM 709 O O . LYS A 1 89 ? -18.981 -4.304 10.956 1.00 95.25 89 LYS A O 1
ATOM 714 N N . SER A 1 90 ? -17.737 -4.466 9.096 1.00 96.19 90 SER A N 1
ATOM 715 C CA . SER A 1 90 ? -17.785 -5.922 8.954 1.00 96.19 90 SER A CA 1
ATOM 716 C C . SER A 1 90 ? -16.508 -6.560 9.494 1.00 96.19 90 SER A C 1
ATOM 718 O O . SER A 1 90 ? -15.599 -5.857 9.947 1.00 96.19 90 SER A O 1
ATOM 720 N N . ASP A 1 91 ? -16.437 -7.886 9.409 1.00 97.44 91 ASP A N 1
ATOM 721 C CA . ASP A 1 91 ? -15.230 -8.642 9.713 1.00 97.44 91 ASP A CA 1
ATOM 722 C C . ASP A 1 91 ? -14.044 -8.131 8.892 1.00 97.44 91 ASP A C 1
ATOM 724 O O . ASP A 1 91 ? -14.184 -7.675 7.749 1.00 97.44 91 ASP A O 1
ATOM 728 N N . TYR A 1 92 ? -12.856 -8.216 9.475 1.00 97.06 92 TYR A N 1
ATOM 729 C CA . TYR A 1 92 ? -11.637 -7.771 8.827 1.00 97.06 92 TYR A CA 1
ATOM 730 C C . TYR A 1 92 ? -10.465 -8.689 9.124 1.00 97.06 92 TYR A C 1
ATOM 732 O O . TYR A 1 92 ? -10.456 -9.501 10.049 1.00 97.06 92 TYR A O 1
ATOM 740 N N . LEU A 1 93 ? -9.425 -8.504 8.321 1.00 96.88 93 LEU A N 1
ATOM 741 C CA . LEU A 1 93 ? -8.182 -9.230 8.454 1.00 96.88 93 LEU A CA 1
ATOM 742 C C . LEU A 1 93 ? -7.016 -8.247 8.387 1.00 96.88 93 LEU A C 1
ATOM 744 O O . LEU A 1 93 ? -6.927 -7.420 7.479 1.00 96.88 93 LEU A O 1
ATOM 748 N N . MET A 1 94 ? -6.117 -8.337 9.363 1.00 96.88 94 MET A N 1
ATOM 749 C CA . MET A 1 94 ? -4.895 -7.545 9.416 1.00 96.88 94 MET A CA 1
ATOM 750 C C . MET A 1 94 ? -3.732 -8.389 8.896 1.00 96.88 94 MET A C 1
ATOM 752 O O . MET A 1 94 ? -3.334 -9.363 9.534 1.00 96.88 94 MET A O 1
ATOM 756 N N . ILE A 1 95 ? -3.182 -8.021 7.738 1.00 96.88 95 ILE A N 1
ATOM 757 C CA . ILE A 1 95 ? -2.016 -8.683 7.136 1.00 96.88 95 ILE A CA 1
ATOM 758 C C . ILE A 1 95 ? -0.735 -7.881 7.336 1.00 96.88 95 ILE A C 1
ATOM 760 O O . ILE A 1 95 ? -0.740 -6.652 7.390 1.00 96.88 95 ILE A O 1
ATOM 764 N N . LYS A 1 96 ? 0.393 -8.589 7.375 1.00 96.88 96 LYS A N 1
ATOM 765 C CA . LYS A 1 96 ? 1.726 -7.993 7.403 1.00 96.88 96 LYS A CA 1
ATOM 766 C C . LYS A 1 96 ? 2.024 -7.225 6.109 1.00 96.88 96 LYS A C 1
ATOM 768 O O . LYS A 1 96 ? 2.118 -7.811 5.029 1.00 96.88 96 LYS A O 1
ATOM 773 N N . GLY A 1 97 ? 2.312 -5.932 6.251 1.00 96.44 97 GLY A N 1
ATOM 774 C CA . GLY A 1 97 ? 2.785 -5.070 5.166 1.00 96.44 97 GLY A CA 1
ATOM 775 C C . GLY A 1 97 ? 1.679 -4.629 4.203 1.00 96.44 97 GLY A C 1
ATOM 776 O O . GLY A 1 97 ? 0.514 -4.537 4.572 1.00 96.44 97 GLY A O 1
ATOM 777 N N . GLY A 1 98 ? 2.060 -4.306 2.964 1.00 95.56 98 GLY A N 1
ATOM 778 C CA . GLY A 1 98 ? 1.120 -3.886 1.920 1.00 95.56 98 GLY A CA 1
ATOM 779 C C . GLY A 1 98 ? 0.386 -5.049 1.245 1.00 95.56 98 GLY A C 1
ATOM 780 O O . GLY A 1 98 ? 0.810 -6.203 1.342 1.00 95.56 98 GLY A O 1
ATOM 781 N N . CYS A 1 99 ? -0.682 -4.709 0.520 1.00 96.44 99 CYS A N 1
ATOM 782 C CA . CYS A 1 99 ? -1.428 -5.594 -0.374 1.00 96.44 99 CYS A CA 1
ATOM 783 C C . CYS A 1 99 ? -1.518 -4.977 -1.772 1.00 96.44 99 CYS A C 1
ATOM 785 O O . CYS A 1 99 ? -1.488 -3.751 -1.916 1.00 96.44 99 CYS A O 1
ATOM 787 N N . VAL A 1 100 ? -1.657 -5.814 -2.799 1.00 97.31 100 VAL A N 1
ATOM 788 C CA . VAL A 1 100 ? -1.800 -5.345 -4.177 1.00 97.31 100 VAL A CA 1
ATOM 789 C C . VAL A 1 100 ? -3.142 -4.658 -4.400 1.00 97.31 100 VAL A C 1
ATOM 791 O O . VAL A 1 100 ? -4.204 -5.172 -4.064 1.00 97.31 100 VAL A O 1
ATOM 794 N N . GLY A 1 101 ? -3.091 -3.514 -5.076 1.00 97.06 101 GLY A N 1
ATOM 795 C CA . GLY A 1 101 ? -4.275 -2.773 -5.491 1.00 97.06 101 GLY A CA 1
ATOM 796 C C . GLY A 1 101 ? -4.602 -1.565 -4.608 1.00 97.06 101 GLY A C 1
ATOM 797 O O . GLY A 1 101 ? -4.088 -1.417 -3.503 1.00 97.06 101 GLY A O 1
ATOM 798 N N . PRO A 1 102 ? -5.426 -0.644 -5.128 1.00 97.62 102 PRO A N 1
ATOM 799 C CA . PRO A 1 102 ? -5.937 0.479 -4.371 1.00 97.62 102 PRO A CA 1
ATOM 800 C C . PRO A 1 102 ? -7.020 0.018 -3.390 1.00 97.62 102 PRO A C 1
ATOM 802 O O . PRO A 1 102 ? -7.598 -1.063 -3.514 1.00 97.62 102 PRO A O 1
ATOM 805 N N . LYS A 1 103 ? -7.354 0.907 -2.456 1.00 97.00 103 LYS A N 1
ATOM 806 C CA . LYS A 1 103 ? -8.512 0.761 -1.566 1.00 97.00 103 LYS A CA 1
ATOM 807 C C . LYS A 1 103 ? -9.786 0.523 -2.394 1.00 97.00 103 LYS A C 1
ATOM 809 O O . LYS A 1 103 ? -9.892 1.042 -3.504 1.00 97.00 103 LYS A O 1
ATOM 814 N N . LYS A 1 104 ? -10.743 -0.233 -1.842 1.00 97.69 104 LYS A N 1
ATOM 815 C CA . LYS A 1 104 ? -12.000 -0.678 -2.492 1.00 97.69 104 LYS A CA 1
ATOM 816 C C . LYS A 1 104 ? -11.850 -1.729 -3.603 1.00 97.69 104 LYS A C 1
ATOM 818 O O . LYS A 1 104 ? -12.862 -2.197 -4.112 1.00 97.69 104 LYS A O 1
ATOM 823 N N . ARG A 1 105 ? -10.633 -2.127 -3.993 1.00 97.81 105 ARG A N 1
ATOM 824 C CA . ARG A 1 105 ? -10.452 -3.248 -4.927 1.00 97.81 105 ARG A CA 1
ATOM 825 C C . ARG A 1 105 ? -10.653 -4.575 -4.195 1.00 97.81 105 ARG A C 1
ATOM 827 O O . ARG A 1 105 ? -10.105 -4.767 -3.115 1.00 97.81 105 ARG A O 1
ATOM 834 N N . VAL A 1 106 ? -11.391 -5.489 -4.820 1.00 97.94 106 VAL A N 1
ATOM 835 C CA . VAL A 1 106 ? -11.538 -6.867 -4.338 1.00 97.94 106 VAL A CA 1
ATOM 836 C C . VAL A 1 106 ? -10.183 -7.574 -4.363 1.00 97.94 106 VAL A C 1
ATOM 838 O O . VAL A 1 106 ? -9.441 -7.477 -5.342 1.00 97.94 106 VAL A O 1
ATOM 841 N N . VAL A 1 107 ? -9.876 -8.295 -3.287 1.00 97.31 107 VAL A N 1
ATOM 842 C CA . VAL A 1 107 ? -8.669 -9.113 -3.150 1.00 97.31 107 VAL A CA 1
ATOM 843 C C . VAL A 1 107 ? -9.091 -10.528 -2.780 1.00 97.31 107 VAL A C 1
ATOM 845 O O . VAL A 1 107 ? -9.886 -10.722 -1.865 1.00 97.31 107 VAL A O 1
ATOM 848 N N . THR A 1 108 ? -8.545 -11.518 -3.480 1.00 97.50 108 THR A N 1
ATOM 849 C CA . THR A 1 108 ? -8.764 -12.937 -3.185 1.00 97.50 108 THR A CA 1
ATOM 850 C C . THR A 1 108 ? -7.634 -13.461 -2.309 1.00 97.50 108 THR A C 1
ATOM 852 O O . THR A 1 108 ? -6.469 -13.435 -2.715 1.00 97.50 108 THR A O 1
ATOM 855 N N . LEU A 1 109 ? -7.971 -13.951 -1.118 1.00 97.06 109 LEU A N 1
ATOM 856 C CA . LEU A 1 109 ? -7.024 -14.621 -0.231 1.00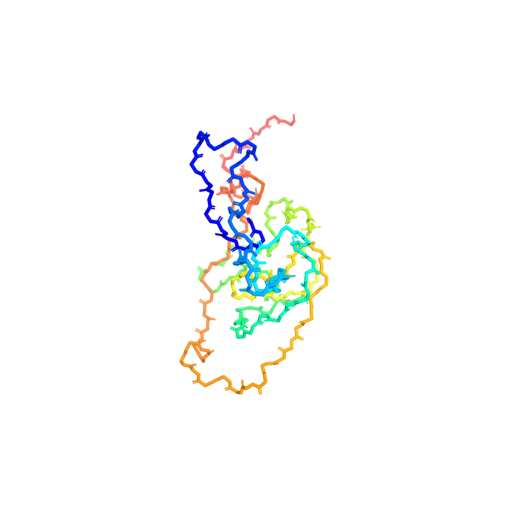 97.06 109 LEU A CA 1
ATOM 857 C C . LEU A 1 109 ? -7.023 -16.121 -0.518 1.00 97.06 109 LEU A C 1
ATOM 859 O O . LEU A 1 109 ? -8.066 -16.724 -0.759 1.00 97.06 109 LEU A O 1
ATOM 863 N N . ARG A 1 110 ? -5.838 -16.725 -0.479 1.00 97.00 110 ARG A N 1
ATOM 864 C CA . ARG A 1 110 ? -5.638 -18.156 -0.688 1.00 97.00 110 ARG A CA 1
ATOM 865 C C . ARG A 1 110 ? -4.640 -18.660 0.344 1.00 97.00 110 ARG A C 1
ATOM 867 O O . ARG A 1 110 ? -3.647 -17.983 0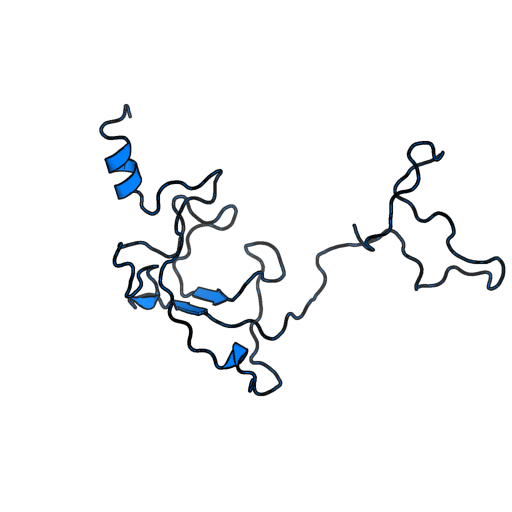.610 1.00 97.00 110 ARG A O 1
ATOM 874 N N . GLN A 1 111 ? -4.884 -19.848 0.891 1.00 96.06 111 GLN A N 1
ATOM 875 C CA . GLN A 1 111 ? -3.883 -20.544 1.697 1.00 96.06 111 GLN A CA 1
ATOM 876 C C . GLN A 1 111 ? -2.596 -20.761 0.889 1.00 96.06 111 GLN A C 1
ATOM 878 O O . GLN A 1 111 ? -2.622 -20.874 -0.342 1.00 96.06 111 GLN A O 1
ATOM 883 N N . SER A 1 112 ? -1.459 -20.781 1.588 1.00 95.38 112 SER A N 1
ATOM 884 C CA . SER A 1 112 ? -0.178 -21.041 0.937 1.00 95.38 112 SER A CA 1
ATOM 885 C C . SER A 1 112 ? -0.183 -22.434 0.316 1.00 95.38 112 SER A C 1
ATOM 887 O O . SER A 1 112 ? -0.726 -23.376 0.883 1.00 95.38 112 SER A O 1
ATOM 889 N N . LEU A 1 113 ? 0.445 -22.553 -0.850 1.00 94.25 113 LEU A N 1
ATOM 890 C CA . LEU A 1 113 ? 0.640 -23.831 -1.532 1.00 94.25 113 LEU A CA 1
ATOM 891 C C . LEU A 1 113 ? 1.584 -24.768 -0.782 1.00 94.25 113 LEU A C 1
ATOM 893 O O . LEU A 1 113 ? 1.544 -25.976 -0.984 1.00 94.25 113 LEU A O 1
ATOM 897 N N . ILE A 1 114 ? 2.472 -24.190 0.023 1.00 92.62 114 ILE A N 1
ATOM 898 C CA . ILE A 1 1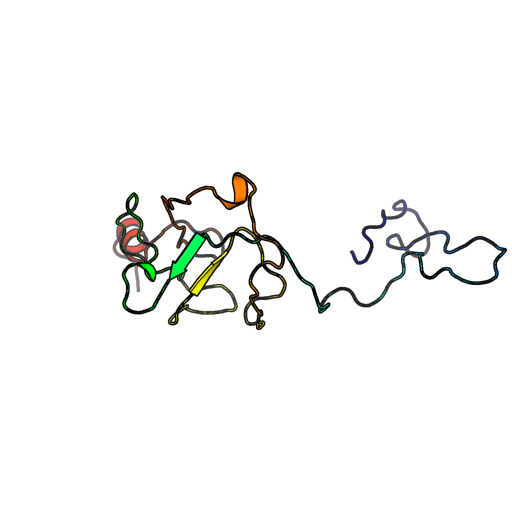14 ? 3.541 -24.900 0.708 1.00 92.62 114 ILE A CA 1
ATOM 899 C C . ILE A 1 114 ? 3.348 -24.674 2.199 1.00 92.62 114 ILE A C 1
ATOM 901 O O . ILE A 1 114 ? 3.181 -23.530 2.644 1.00 92.62 114 ILE A O 1
ATOM 905 N N . ASN A 1 115 ? 3.420 -25.757 2.967 1.00 93.81 115 ASN A N 1
ATOM 906 C CA . ASN A 1 115 ? 3.382 -25.701 4.421 1.00 93.81 115 ASN A CA 1
ATOM 907 C C . ASN A 1 115 ? 4.510 -24.799 4.932 1.00 93.81 115 ASN A C 1
ATOM 909 O O . ASN A 1 115 ? 5.684 -24.989 4.613 1.00 93.81 115 ASN A O 1
ATOM 913 N N . GLN A 1 116 ? 4.145 -23.775 5.701 1.00 95.94 116 GLN A N 1
ATOM 914 C CA . GLN A 1 116 ? 5.097 -22.781 6.178 1.00 95.94 116 GLN A CA 1
ATOM 915 C C . GLN A 1 116 ? 5.778 -23.281 7.455 1.00 95.94 116 GLN A C 1
ATOM 917 O O . GLN A 1 116 ? 5.183 -23.253 8.525 1.00 95.94 116 GLN A O 1
ATOM 922 N N . THR A 1 117 ? 7.033 -23.718 7.344 1.00 96.00 117 THR A N 1
ATOM 923 C CA . THR A 1 117 ? 7.823 -24.271 8.466 1.00 96.00 117 THR A CA 1
ATOM 924 C C . THR A 1 117 ? 8.896 -23.316 8.994 1.00 96.00 117 THR A C 1
ATOM 926 O O . THR A 1 117 ? 9.545 -23.594 10.000 1.00 96.00 117 THR A O 1
ATOM 929 N N . SER A 1 118 ? 9.112 -22.179 8.327 1.00 95.75 118 SER A N 1
ATOM 930 C CA . SER A 1 118 ? 10.132 -21.213 8.749 1.00 95.75 118 SER A CA 1
ATOM 931 C C . SER A 1 118 ? 9.805 -20.598 10.115 1.00 95.75 118 SER A C 1
ATOM 933 O O . SER A 1 118 ? 8.645 -20.324 10.425 1.00 95.75 118 SER A O 1
ATOM 935 N N . ARG A 1 119 ? 10.841 -20.288 10.909 1.00 95.06 119 ARG A N 1
ATOM 936 C CA . ARG A 1 119 ? 10.691 -19.657 12.238 1.00 95.06 119 ARG A CA 1
ATOM 937 C C . ARG A 1 119 ? 9.871 -18.364 12.189 1.00 95.06 119 ARG A C 1
ATOM 939 O O . ARG A 1 119 ? 9.055 -18.121 13.066 1.00 95.06 119 ARG A O 1
ATOM 946 N N . VAL A 1 120 ? 10.046 -17.565 11.134 1.00 93.50 120 VAL A N 1
ATOM 947 C CA . VAL A 1 120 ? 9.298 -16.312 10.923 1.00 93.50 120 VAL A CA 1
ATOM 948 C C . VAL A 1 120 ? 7.808 -16.577 10.688 1.00 93.50 120 VAL A C 1
ATOM 950 O O . VAL A 1 120 ? 6.955 -15.807 11.133 1.00 93.50 120 VAL A O 1
ATOM 953 N N . ALA A 1 121 ? 7.467 -17.661 9.989 1.00 93.56 121 ALA A N 1
ATOM 954 C CA . ALA A 1 121 ? 6.074 -18.034 9.779 1.00 93.56 121 ALA A CA 1
ATOM 955 C C . ALA A 1 121 ? 5.424 -18.541 11.074 1.00 93.56 121 ALA A C 1
ATOM 957 O O . ALA A 1 121 ? 4.315 -18.115 11.385 1.00 93.56 121 ALA A O 1
ATOM 958 N N . LEU A 1 122 ? 6.144 -19.371 11.836 1.00 94.62 122 LEU A N 1
ATOM 959 C CA . LEU A 1 122 ? 5.659 -20.013 13.063 1.00 94.62 122 LEU A CA 1
ATOM 960 C C . LEU A 1 122 ? 5.654 -19.108 14.302 1.00 94.62 122 LEU A C 1
ATOM 962 O O . LEU A 1 122 ? 5.060 -19.468 15.309 1.00 94.62 122 LEU A O 1
ATOM 966 N N . GLU A 1 123 ? 6.313 -17.950 14.252 1.00 94.69 123 GLU A N 1
ATOM 967 C CA . GLU A 1 123 ? 6.336 -16.999 15.367 1.00 94.69 123 GLU A CA 1
ATOM 968 C C . GLU A 1 123 ? 4.908 -16.623 15.816 1.00 94.69 123 GLU A C 1
ATOM 970 O O . GLU A 1 123 ? 4.076 -16.205 15.009 1.00 94.69 123 GLU A O 1
ATOM 975 N N . GLU A 1 124 ? 4.621 -16.734 17.107 1.00 94.06 124 GLU A N 1
ATOM 976 C CA . GLU A 1 124 ? 3.353 -16.275 17.669 1.00 94.06 124 GLU A CA 1
ATOM 977 C C . GLU A 1 124 ? 3.350 -14.742 17.753 1.00 94.06 124 GLU A C 1
ATOM 979 O O . GLU A 1 124 ? 4.283 -14.133 18.278 1.00 94.06 124 GLU A O 1
ATOM 984 N N . ILE A 1 125 ? 2.311 -14.098 17.218 1.00 94.38 125 ILE A N 1
ATOM 985 C CA . ILE A 1 125 ? 2.228 -12.635 17.183 1.00 94.38 125 ILE A CA 1
ATOM 986 C C . ILE A 1 125 ? 1.339 -12.149 18.320 1.00 94.38 125 ILE A C 1
ATOM 988 O O . ILE A 1 125 ? 0.129 -12.356 18.300 1.00 94.38 125 ILE A O 1
ATOM 992 N N . LYS A 1 126 ? 1.939 -11.427 19.269 1.00 94.81 126 LYS A N 1
ATOM 993 C CA . LYS A 1 126 ? 1.220 -10.704 20.325 1.00 94.81 126 LYS A CA 1
ATOM 994 C C . LYS A 1 126 ? 1.217 -9.214 20.008 1.00 94.81 126 LYS A C 1
ATOM 996 O O . LYS A 1 126 ? 2.248 -8.545 20.094 1.00 94.81 126 LYS A O 1
ATOM 1001 N N . LEU A 1 127 ? 0.061 -8.699 19.597 1.00 95.19 127 LEU A N 1
ATOM 1002 C CA . LEU A 1 127 ? -0.116 -7.276 19.315 1.00 95.19 127 LEU A CA 1
ATOM 1003 C C . LEU A 1 127 ? -0.155 -6.496 20.633 1.00 95.19 127 LEU A C 1
ATOM 1005 O O . LEU A 1 127 ? -0.920 -6.834 21.528 1.00 95.19 127 LEU A O 1
ATOM 1009 N N . LYS A 1 128 ? 0.670 -5.450 20.743 1.00 96.44 128 LYS A N 1
ATOM 1010 C CA . LYS A 1 128 ? 0.715 -4.575 21.929 1.00 96.44 128 LYS A CA 1
ATOM 1011 C C . LYS A 1 128 ? -0.059 -3.274 21.761 1.00 96.44 128 LYS A C 1
ATOM 1013 O O . LYS A 1 128 ? -0.466 -2.667 22.738 1.00 96.44 128 LYS A O 1
ATOM 1018 N N . PHE A 1 129 ? -0.162 -2.799 20.527 1.00 96.38 129 PHE A N 1
ATOM 1019 C CA . PHE A 1 129 ? -0.763 -1.517 20.206 1.00 96.38 129 PHE A CA 1
ATOM 1020 C C . PHE A 1 129 ? -1.196 -1.517 18.745 1.00 96.38 129 PHE A C 1
ATOM 1022 O O . PHE A 1 129 ? -0.467 -1.999 17.873 1.00 96.38 129 PHE A O 1
ATOM 1029 N N . ILE A 1 130 ? -2.368 -0.948 18.485 1.00 96.81 130 ILE A N 1
ATOM 1030 C CA . ILE A 1 130 ? -2.882 -0.691 17.143 1.00 96.81 130 ILE A CA 1
ATOM 1031 C C . ILE A 1 130 ? -3.124 0.812 17.034 1.00 96.81 130 ILE A C 1
ATOM 1033 O O . ILE A 1 130 ? -3.835 1.400 17.849 1.00 96.81 130 I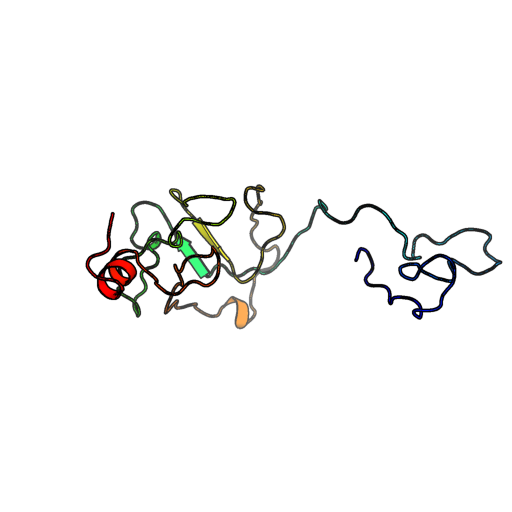LE A O 1
ATOM 1037 N N . ASP A 1 131 ? -2.506 1.430 16.033 1.00 96.50 131 ASP A N 1
ATOM 1038 C CA . ASP A 1 131 ? -2.630 2.862 15.784 1.00 96.50 131 ASP A CA 1
ATOM 1039 C C . ASP A 1 131 ? -3.931 3.175 15.033 1.00 96.50 131 ASP A C 1
ATOM 1041 O O . ASP A 1 131 ? -4.103 2.809 13.868 1.00 96.50 131 ASP A O 1
ATOM 1045 N N . THR A 1 132 ? -4.826 3.896 15.701 1.00 96.25 132 THR A N 1
ATOM 1046 C CA . THR A 1 132 ? -6.135 4.341 15.200 1.00 96.25 132 THR A CA 1
ATOM 1047 C C . THR A 1 132 ? -6.162 5.853 14.984 1.00 96.25 132 THR A C 1
ATOM 1049 O O . THR A 1 132 ? -7.219 6.462 14.800 1.00 96.25 132 THR A O 1
ATOM 1052 N N . SER A 1 133 ? -4.990 6.492 14.971 1.00 96.50 133 SER A N 1
ATOM 1053 C CA . SER A 1 133 ? -4.878 7.907 14.648 1.00 96.50 133 SER A CA 1
ATOM 1054 C C . SER A 1 133 ? -5.353 8.224 13.231 1.00 96.50 133 SER A C 1
ATOM 1056 O O . SER A 1 133 ? -5.228 7.417 12.301 1.00 96.50 133 SER A O 1
ATOM 1058 N N . SER A 1 134 ? -5.880 9.441 13.057 1.00 96.25 134 SER A N 1
ATOM 1059 C CA . SER A 1 134 ? -6.321 9.945 11.753 1.00 96.25 134 SER A CA 1
ATOM 1060 C C . SER A 1 134 ? -5.237 9.777 10.689 1.00 96.25 134 SER A C 1
ATOM 1062 O O . SER A 1 134 ? -4.065 10.090 10.907 1.00 96.25 134 SER A O 1
ATOM 1064 N N . LYS A 1 135 ? -5.656 9.329 9.503 1.00 95.88 135 LYS A N 1
ATOM 1065 C CA . LYS A 1 135 ? -4.805 9.243 8.305 1.00 95.88 135 LYS A CA 1
ATOM 1066 C C . LYS A 1 135 ? -5.010 10.414 7.343 1.00 95.88 135 LYS A C 1
ATOM 1068 O O . LYS A 1 135 ? -4.450 10.413 6.250 1.00 95.88 135 LYS A O 1
ATOM 1073 N N . PHE A 1 136 ? -5.805 11.404 7.746 1.00 92.88 136 PHE A N 1
ATOM 1074 C CA . PHE A 1 136 ? -5.878 12.706 7.094 1.00 92.88 136 PHE A CA 1
ATOM 1075 C C . PHE A 1 136 ? -4.846 13.633 7.744 1.00 92.88 136 PHE A C 1
ATOM 1077 O O . PHE A 1 136 ? -5.001 14.014 8.904 1.00 92.88 136 PHE A O 1
ATOM 1084 N N . GLY A 1 137 ? -3.785 13.967 7.005 1.00 93.44 137 GLY A N 1
ATOM 1085 C CA . GLY A 1 137 ? -2.652 14.729 7.534 1.00 93.44 137 GLY A CA 1
ATOM 1086 C C . GLY A 1 137 ? -1.817 13.919 8.532 1.00 93.44 137 GLY A C 1
ATOM 1087 O O . GLY A 1 137 ? -1.601 12.721 8.341 1.00 93.44 137 GLY A O 1
ATOM 1088 N N . HIS A 1 138 ? -1.340 14.577 9.591 1.00 93.12 138 HIS A N 1
ATOM 1089 C CA . HIS A 1 138 ? -0.574 13.942 10.664 1.00 93.12 138 HIS A CA 1
ATOM 1090 C C . HIS A 1 138 ? -1.495 13.561 11.831 1.00 93.12 138 HIS A C 1
ATOM 1092 O O . HIS A 1 138 ? -2.079 14.426 12.487 1.00 93.12 138 HIS A O 1
ATOM 1098 N N . GLY A 1 139 ? -1.635 12.260 12.086 1.00 92.50 139 GLY A N 1
ATOM 1099 C CA . GLY A 1 139 ? -2.421 11.735 13.200 1.00 92.50 139 GLY A CA 1
ATOM 1100 C C . GLY A 1 139 ? -1.750 12.006 14.548 1.00 92.50 139 GLY A C 1
ATOM 1101 O O . GLY A 1 139 ? -0.581 11.676 14.727 1.00 92.50 139 GLY A O 1
ATOM 1102 N N . ARG A 1 140 ? -2.491 12.604 15.490 1.00 93.75 140 ARG A N 1
ATOM 1103 C CA . ARG A 1 140 ? -2.003 12.925 16.848 1.00 93.75 140 ARG A CA 1
ATOM 1104 C C . ARG A 1 140 ? -2.707 12.146 17.960 1.00 93.75 140 ARG A C 1
ATOM 1106 O O . ARG A 1 140 ? -2.051 11.746 18.907 1.00 93.75 140 ARG A O 1
ATOM 1113 N N . PHE A 1 141 ? -4.017 11.955 17.840 1.00 95.81 141 PHE A N 1
ATOM 1114 C CA . PHE A 1 141 ? -4.862 11.337 18.868 1.00 95.81 141 PHE A CA 1
ATOM 1115 C C . PHE A 1 141 ? -5.341 9.965 18.402 1.00 95.81 141 PHE A C 1
ATOM 1117 O O . PHE A 1 141 ? -5.593 9.796 17.207 1.00 95.81 141 PHE A O 1
ATOM 1124 N N . GLN A 1 142 ? -5.492 9.023 19.329 1.00 95.69 142 GLN A N 1
ATOM 1125 C CA . GLN A 1 142 ? -5.974 7.663 19.070 1.00 95.69 142 GLN A CA 1
ATOM 1126 C C . GLN A 1 142 ? -7.496 7.567 19.163 1.00 95.69 142 GLN A C 1
ATOM 1128 O O . GLN A 1 142 ? -8.119 6.848 18.381 1.00 95.69 142 GLN A O 1
ATOM 1133 N N . THR A 1 143 ? -8.105 8.344 20.063 1.00 95.50 143 THR A N 1
ATOM 1134 C CA . THR A 1 143 ? -9.564 8.421 20.220 1.00 95.50 143 THR A CA 1
ATOM 1135 C C . THR A 1 143 ? -10.084 9.852 20.095 1.00 95.50 143 THR A C 1
ATOM 1137 O O . THR A 1 143 ? -9.365 10.842 20.257 1.00 95.50 143 THR A O 1
ATOM 1140 N N . THR A 1 144 ? -11.374 9.984 19.791 1.00 92.94 144 THR A N 1
ATOM 1141 C CA . THR A 1 144 ? -12.063 11.283 19.785 1.00 92.94 144 THR A CA 1
ATOM 1142 C C . THR A 1 144 ? -12.132 11.892 21.183 1.00 92.94 144 THR A C 1
ATOM 1144 O O . THR A 1 144 ? -12.004 13.107 21.317 1.00 92.94 144 THR A O 1
ATOM 1147 N N . GLN A 1 145 ? -12.263 11.055 22.214 1.00 93.62 145 GLN A N 1
ATOM 1148 C CA . GLN A 1 145 ? -12.265 11.464 23.618 1.00 93.62 145 GLN A CA 1
ATOM 1149 C C . GLN A 1 145 ? -10.925 12.090 24.022 1.00 93.62 145 GLN A C 1
ATOM 1151 O O . GLN A 1 145 ? -10.905 13.155 24.634 1.00 93.62 145 GLN A O 1
ATOM 1156 N N . GLU A 1 146 ? -9.802 11.488 23.616 1.00 94.88 146 GLU A N 1
ATOM 1157 C CA . GLU A 1 146 ? -8.463 12.041 23.850 1.00 94.88 146 GLU A CA 1
ATOM 1158 C C . GLU A 1 146 ? -8.325 13.435 23.219 1.00 94.88 146 GLU A C 1
ATOM 1160 O O . GLU A 1 146 ? -7.885 14.385 23.869 1.00 94.88 146 GLU A O 1
ATOM 1165 N N . LYS A 1 147 ? -8.790 13.586 21.971 1.00 94.19 147 LYS A N 1
ATOM 1166 C CA . LYS A 1 147 ? -8.793 14.868 21.256 1.00 94.19 147 LYS A CA 1
ATOM 1167 C C . LYS A 1 147 ? -9.647 15.926 21.965 1.00 94.19 147 LYS A C 1
ATOM 1169 O O . LYS A 1 147 ? -9.211 17.065 22.105 1.00 94.19 147 LYS A O 1
ATOM 1174 N N . GLN A 1 148 ? -10.857 15.568 22.396 1.00 94.12 148 GLN A N 1
ATOM 1175 C CA . GLN A 1 148 ? -11.762 16.479 23.105 1.00 94.12 148 GLN A CA 1
ATOM 1176 C C . GLN A 1 148 ? -11.186 16.901 24.459 1.00 94.12 148 GLN A C 1
ATOM 1178 O O . GLN A 1 148 ? -11.186 18.087 24.776 1.00 94.12 148 GLN A O 1
ATOM 1183 N N . LYS A 1 149 ? -10.624 15.955 25.220 1.00 95.50 149 LYS A N 1
ATOM 1184 C CA . LYS A 1 149 ? -9.963 16.235 26.499 1.00 95.50 149 LYS A CA 1
ATOM 1185 C C . LYS A 1 149 ? -8.769 17.173 26.331 1.00 95.50 149 LYS A C 1
ATOM 1187 O O . LYS A 1 149 ? -8.576 18.052 27.162 1.00 95.50 149 LYS A O 1
ATOM 1192 N N . PHE A 1 150 ? -7.989 17.004 25.263 1.00 95.94 150 PHE A N 1
ATOM 1193 C CA . PHE A 1 150 ? -6.829 17.851 24.987 1.00 95.94 150 PHE A CA 1
ATOM 1194 C C . PHE A 1 150 ? -7.213 19.301 24.661 1.00 95.94 150 PHE A C 1
ATOM 1196 O O . PHE A 1 150 ? -6.597 20.226 25.181 1.00 95.94 150 PHE A O 1
ATOM 1203 N N . TYR A 1 151 ? -8.207 19.511 23.793 1.00 94.69 151 TYR A N 1
ATOM 1204 C CA . TYR A 1 151 ? -8.593 20.860 23.363 1.00 94.69 151 TYR A CA 1
ATOM 1205 C C . TYR A 1 151 ? -9.574 21.564 24.311 1.00 94.69 151 TYR A C 1
ATOM 1207 O O . TYR A 1 151 ? -9.692 22.786 24.258 1.00 94.69 151 TYR A O 1
ATOM 1215 N N . GLY A 1 152 ? -10.274 20.821 25.170 1.00 93.69 152 GLY A N 1
ATOM 1216 C CA . GLY A 1 152 ? -11.262 21.379 26.086 1.00 93.69 152 GLY A CA 1
ATOM 1217 C C . GLY A 1 152 ? -12.465 21.986 25.358 1.00 93.69 152 GLY A C 1
ATOM 1218 O O . GLY A 1 152 ? -12.911 21.494 24.319 1.00 93.69 152 GLY A O 1
ATOM 1219 N N . ARG A 1 153 ? -13.029 23.056 25.929 1.00 91.88 153 ARG A N 1
ATOM 1220 C CA . ARG A 1 153 ? -14.213 23.727 25.380 1.00 91.88 153 ARG A CA 1
ATOM 1221 C C . ARG A 1 153 ? -13.821 24.580 24.174 1.00 91.88 153 ARG A C 1
ATOM 1223 O O . ARG A 1 153 ? -13.151 25.597 24.318 1.00 91.88 153 ARG A O 1
ATOM 1230 N N . LEU A 1 154 ? -14.276 24.173 22.995 1.00 92.44 154 LEU A N 1
ATOM 1231 C CA . LEU A 1 154 ? -14.090 24.909 21.747 1.00 92.44 154 LEU A CA 1
ATOM 1232 C C . LEU A 1 154 ? -15.344 25.719 21.399 1.00 92.44 154 LEU A C 1
ATOM 1234 O O . LEU A 1 154 ? -16.438 25.449 21.898 1.00 92.44 154 LEU A O 1
ATOM 1238 N N . LYS A 1 155 ? -15.178 26.712 20.523 1.00 88.88 155 LYS A N 1
ATOM 1239 C CA . LYS A 1 155 ? -16.301 27.367 19.849 1.00 88.88 155 LYS A CA 1
ATOM 1240 C C . LYS A 1 155 ? -16.905 26.374 18.848 1.00 88.88 155 LYS A C 1
ATOM 1242 O O . LYS A 1 155 ? -16.145 25.720 18.133 1.00 88.88 155 LYS A O 1
ATOM 1247 N N . ALA A 1 156 ? -18.232 26.244 18.868 1.00 73.06 156 ALA A N 1
ATOM 1248 C CA . ALA A 1 156 ? -18.977 25.447 17.895 1.00 73.06 156 ALA A CA 1
ATOM 1249 C C . ALA A 1 156 ? -18.831 26.026 16.482 1.00 73.06 156 ALA A C 1
ATOM 1251 O O . ALA A 1 156 ? -18.795 27.277 16.368 1.00 73.06 156 ALA A O 1
#

Radius of gyration: 23.9 Å; chains: 1; bounding box: 42×53×65 Å

Organism: Gossypium raimondii (NCBI:txid29730)

InterPro domains:
  IPR000597 Large ribosomal subunit protein uL3 [PF00297] (1-137)
  IPR009000 Translation protein, beta-barrel domain superfamily [SSF50447] (2-137)
  IPR045077 Large ribosomal subunit protein uL3, archaea/eukaryota [PTHR11363] (1-155)

Secondary structure (DSSP, 8-state):
--S-PPPPPTT-TT-SSS-S----SSSSS--TTS------S----------EEEEE-TTSTTTBS--SS-----BSSPTT-BTTTB---S-EEEESS--SS-TT--------SS---SHHHH------------SSSS---SSHHHHHHHH-S---

Foldseek 3Di:
DQPPDDFADPPDPPGTPDDDDQDDVPPVDGDPPGDDDDDDDPDDDDDPDWAWQAKAAPPDPSQFQAFPQRRPTGGLAAVVGDPPAGDDRGIDIDTPDDDPDDHPDDDDDDDHPDDDPDPVNPDRHGDNGRARFDPPPDGDDRDPVRVCVVVDDDDD